Protein AF-A0A954VAA3-F1 (afdb_monomer_lite)

pLDDT: mean 81.04, std 12.21, range [45.66, 94.56]

Sequence (61 aa):
KGQQKEVLTPGQNEKQYLAGALNPKTGELTWVEGDSKNSLLFIQHWQKPMSTYRAIRDGHR

Radius of gyration: 20.21 Å; chains: 1; bounding box: 56×45×33 Å

Foldseek 3Di:
DDDDDDDDDDPDDQDKDKDWDADPVPRDIQMDIDRDDDCVRVVVSVVVVVVVVVVVVVVVD

Secondary structure (DSSP, 8-state):
---PPP----S-----EEEEEE-TTT--EEEEEESS-SHHHHHHHHHHHHHHHHHHHHTT-

Structure (mmCIF, N/CA/C/O backbone):
data_AF-A0A954VAA3-F1
#
_entry.id   AF-A0A954VAA3-F1
#
loop_
_atom_site.group_PDB
_atom_site.id
_atom_site.type_symbol
_atom_site.label_atom_id
_atom_site.label_alt_id
_atom_site.label_comp_id
_atom_site.label_asym_id
_atom_site.label_entity_id
_atom_site.label_seq_id
_atom_site.pdbx_PDB_ins_code
_atom_site.Cartn_x
_atom_site.Cartn_y
_atom_site.Cartn_z
_atom_site.occupancy
_atom_site.B_iso_or_equiv
_atom_site.auth_seq_id
_atom_site.auth_comp_id
_atom_site.auth_asym_id
_atom_site.auth_atom_id
_atom_site.pdbx_PDB_model_num
ATOM 1 N N . LYS A 1 1 ? -32.263 27.608 15.774 1.00 67.81 1 LYS A N 1
ATOM 2 C CA . LYS A 1 1 ? -31.928 26.460 16.655 1.00 67.81 1 LYS A CA 1
ATOM 3 C C . LYS A 1 1 ? -31.652 25.266 15.749 1.00 67.81 1 LYS A C 1
ATOM 5 O O . LYS A 1 1 ? -32.533 24.940 14.970 1.00 67.81 1 LYS A O 1
ATOM 10 N N . GLY A 1 2 ? -30.438 24.713 15.757 1.00 72.06 2 GLY A N 1
ATOM 11 C CA . GLY A 1 2 ? -30.103 23.527 14.958 1.00 72.06 2 GLY A CA 1
ATOM 12 C C . GLY A 1 2 ? -30.541 22.257 15.682 1.00 72.06 2 GLY A C 1
ATOM 13 O O . GLY A 1 2 ? -30.400 22.181 16.900 1.00 72.06 2 GLY A O 1
ATOM 14 N N . GLN A 1 3 ? -31.100 21.296 14.952 1.00 78.25 3 GLN A N 1
ATOM 15 C CA . GLN A 1 3 ? -31.518 20.005 15.490 1.00 78.25 3 GLN A CA 1
ATOM 16 C C . GLN A 1 3 ? -30.489 18.960 15.050 1.00 78.25 3 GLN A C 1
ATOM 18 O O . GLN A 1 3 ? -30.314 18.732 13.854 1.00 78.25 3 GLN A O 1
ATOM 23 N N . GLN A 1 4 ? -29.762 18.371 16.000 1.00 78.25 4 GLN A N 1
ATOM 24 C CA . GLN A 1 4 ? -28.837 17.278 15.710 1.00 78.25 4 GLN A CA 1
ATOM 25 C C . GLN A 1 4 ? -29.644 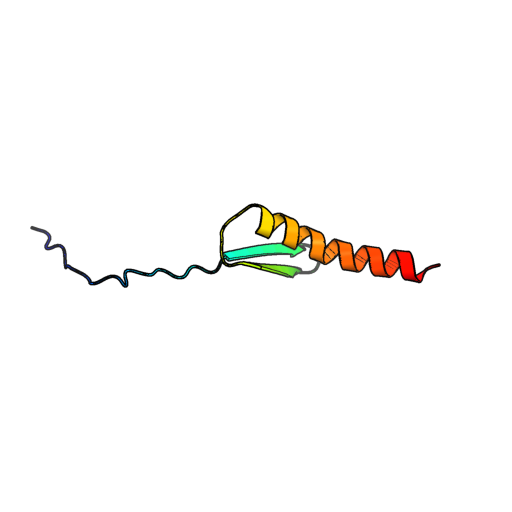15.983 15.584 1.00 78.25 4 GLN A C 1
ATOM 27 O O . GLN A 1 4 ? -30.366 15.607 16.505 1.00 78.25 4 GLN A O 1
ATOM 32 N N . LYS A 1 5 ? -29.561 15.334 14.421 1.00 80.75 5 LYS A N 1
ATOM 33 C CA . LYS A 1 5 ? -30.247 14.070 14.143 1.00 80.75 5 LYS A CA 1
ATOM 34 C C . LYS A 1 5 ? -29.408 12.922 14.696 1.00 80.75 5 LYS A C 1
ATOM 36 O O . LYS A 1 5 ? -28.228 12.817 14.371 1.00 80.75 5 LYS A O 1
ATOM 41 N N . GLU A 1 6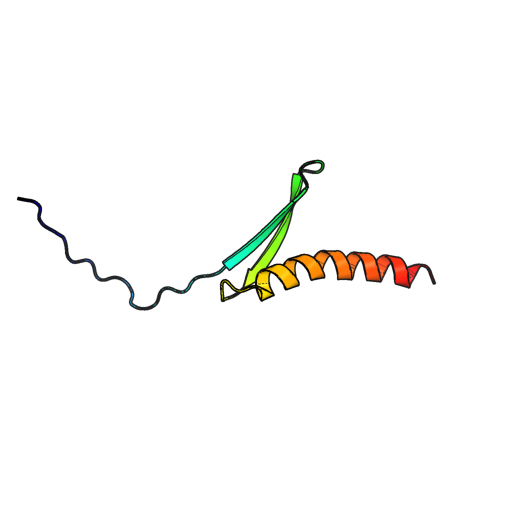 ? -30.014 12.082 15.523 1.00 81.12 6 GLU A N 1
ATOM 42 C CA . GLU A 1 6 ? -29.376 10.871 16.025 1.00 81.12 6 GLU A CA 1
ATOM 43 C C . GLU A 1 6 ? -29.363 9.829 14.899 1.00 81.12 6 GLU A C 1
ATOM 45 O O . GLU A 1 6 ? -30.404 9.504 14.322 1.00 81.12 6 GLU A O 1
ATOM 50 N N . VAL A 1 7 ? -28.171 9.378 14.510 1.00 80.62 7 VAL A N 1
ATOM 51 C CA . VAL A 1 7 ? -27.980 8.406 13.429 1.00 80.62 7 VAL A CA 1
ATOM 52 C C . VAL A 1 7 ? -27.296 7.189 14.030 1.00 80.62 7 VAL A C 1
ATOM 54 O O . VAL A 1 7 ? -26.228 7.320 14.624 1.00 80.62 7 VAL A O 1
ATOM 57 N N . LEU A 1 8 ? -27.905 6.011 13.885 1.00 76.25 8 LEU A N 1
ATOM 58 C CA . LEU A 1 8 ? -27.301 4.753 14.316 1.00 76.25 8 LEU A CA 1
ATOM 59 C C . LEU A 1 8 ? -26.109 4.450 13.407 1.00 76.25 8 LEU A C 1
ATOM 61 O O . LEU A 1 8 ? -26.277 4.018 12.267 1.00 76.25 8 LEU A O 1
ATOM 65 N N . THR A 1 9 ? -24.898 4.703 13.893 1.00 74.81 9 THR A N 1
ATOM 66 C CA . THR A 1 9 ? -23.687 4.236 13.223 1.00 74.81 9 THR A CA 1
ATOM 67 C C . THR A 1 9 ? -23.482 2.756 13.539 1.00 74.81 9 THR A C 1
ATOM 69 O O . THR A 1 9 ? -23.561 2.387 14.714 1.00 74.81 9 THR A O 1
ATOM 72 N N . PRO A 1 10 ? -23.179 1.908 12.542 1.00 73.06 10 PRO A N 1
ATOM 73 C CA . PRO A 1 10 ? -22.722 0.549 12.796 1.00 73.06 10 PRO A CA 1
ATOM 74 C C . PRO A 1 10 ? -21.518 0.600 13.744 1.00 73.06 10 PRO A C 1
ATOM 76 O O . PRO A 1 10 ? -20.537 1.289 13.466 1.00 73.06 10 PRO A O 1
ATOM 79 N N . GLY A 1 11 ? -21.612 -0.074 14.892 1.00 78.50 11 GLY A N 1
ATOM 80 C CA . GLY A 1 11 ? -20.572 -0.056 15.928 1.00 78.50 11 GLY A CA 1
ATOM 81 C C . GLY A 1 11 ? -19.245 -0.690 15.491 1.00 78.50 11 GLY A C 1
ATOM 82 O O . GLY A 1 11 ? -18.210 -0.407 16.089 1.00 78.50 11 GLY A O 1
ATOM 83 N N . GLN A 1 12 ? -19.259 -1.488 14.418 1.00 77.19 12 GLN A N 1
ATOM 84 C CA . GLN A 1 12 ? -18.072 -2.055 13.784 1.00 77.19 12 GLN A CA 1
ATOM 85 C C . GLN A 1 12 ? -17.766 -1.316 12.476 1.00 77.19 12 GLN A C 1
ATOM 87 O O . GLN A 1 12 ? -18.530 -1.381 11.514 1.00 77.19 12 GLN A O 1
ATOM 92 N N . ASN A 1 13 ? -16.623 -0.635 12.434 1.00 79.94 13 ASN A N 1
ATOM 93 C CA . ASN A 1 13 ? -16.0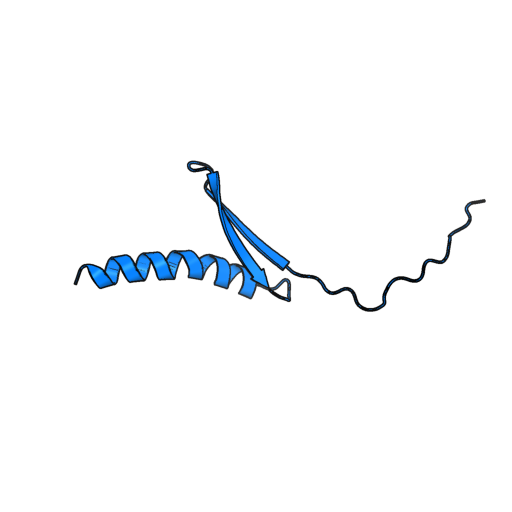60 -0.066 11.213 1.00 79.94 13 ASN A CA 1
ATOM 94 C C . ASN A 1 13 ? -14.886 -0.946 10.770 1.00 79.94 13 ASN A C 1
ATOM 96 O O . ASN A 1 13 ? -13.785 -0.824 11.308 1.00 79.94 13 ASN A O 1
ATOM 100 N N . GLU A 1 14 ? -15.141 -1.847 9.823 1.00 82.56 14 GLU A N 1
ATOM 101 C CA . GLU A 1 14 ? -14.103 -2.658 9.187 1.00 82.56 14 GLU A CA 1
ATOM 102 C C . GLU A 1 14 ? -13.348 -1.796 8.174 1.00 82.56 14 GLU A C 1
ATOM 104 O O . GLU A 1 14 ? -13.875 -1.419 7.125 1.00 82.56 14 GLU A O 1
ATOM 109 N N . LYS A 1 15 ? -12.109 -1.435 8.512 1.00 86.69 15 LYS A N 1
ATOM 110 C CA . LYS A 1 15 ? -11.241 -0.650 7.634 1.00 86.69 15 LYS A CA 1
ATOM 111 C C . LYS A 1 15 ? -10.241 -1.567 6.959 1.00 86.69 15 LYS A C 1
ATOM 113 O O . LYS A 1 15 ? -9.487 -2.247 7.640 1.00 86.69 15 LYS A O 1
ATOM 118 N N . GLN A 1 16 ? -10.190 -1.494 5.635 1.00 89.31 16 GLN A N 1
ATOM 119 C CA . GLN A 1 16 ? -9.083 -2.030 4.854 1.00 89.31 16 GLN A CA 1
ATOM 120 C C . GLN A 1 16 ? -8.100 -0.911 4.528 1.00 89.31 16 GLN A C 1
ATOM 122 O O . GLN A 1 16 ? -8.495 0.217 4.214 1.00 89.31 16 GLN A O 1
ATOM 127 N N . TYR A 1 17 ? -6.811 -1.220 4.615 1.00 92.94 17 TYR A N 1
ATOM 128 C CA . TYR A 1 17 ? -5.733 -0.270 4.389 1.00 92.94 17 TYR A CA 1
ATOM 129 C C . TYR A 1 17 ? -4.908 -0.669 3.174 1.00 92.94 17 TYR A C 1
ATOM 131 O O . TYR A 1 17 ? -4.632 -1.843 2.954 1.00 92.94 17 TYR A O 1
ATOM 139 N N . LEU A 1 18 ? -4.489 0.332 2.401 1.00 93.31 18 LEU A N 1
ATOM 140 C CA . LEU A 1 18 ? -3.702 0.169 1.183 1.00 93.31 18 LEU A CA 1
ATOM 141 C C . LEU A 1 18 ? -2.396 0.955 1.304 1.00 93.31 18 LEU A C 1
ATOM 143 O O . LEU A 1 18 ? -2.403 2.115 1.722 1.00 93.31 18 LEU A O 1
ATOM 147 N N . ALA A 1 19 ? -1.286 0.343 0.896 1.00 93.06 19 ALA A N 1
ATOM 148 C CA . ALA A 1 19 ? -0.025 1.036 0.646 1.00 93.06 19 ALA A CA 1
ATOM 149 C C . ALA A 1 19 ? 0.376 0.826 -0.811 1.00 93.06 19 ALA A C 1
ATOM 151 O O . ALA A 1 19 ? 0.420 -0.310 -1.285 1.00 93.06 19 ALA A O 1
ATOM 152 N N . GLY A 1 20 ? 0.675 1.915 -1.516 1.00 92.44 20 GLY A N 1
ATOM 153 C CA . GLY A 1 20 ? 1.048 1.856 -2.922 1.00 92.44 20 GLY A CA 1
ATOM 154 C C . GLY A 1 20 ? 2.101 2.880 -3.319 1.00 92.44 20 GLY A C 1
ATOM 155 O O . GLY A 1 20 ? 2.291 3.889 -2.640 1.00 92.44 20 GLY A O 1
ATOM 156 N N . ALA A 1 21 ? 2.760 2.607 -4.441 1.00 92.19 21 ALA A N 1
ATOM 157 C CA . ALA A 1 21 ? 3.736 3.478 -5.076 1.00 92.19 21 ALA A CA 1
ATOM 158 C C . ALA A 1 21 ? 3.48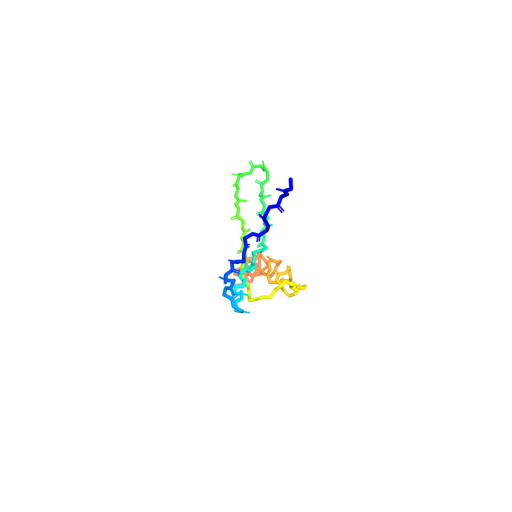2 3.526 -6.581 1.00 92.19 21 ALA A C 1
ATOM 160 O O . ALA A 1 21 ? 3.294 2.494 -7.231 1.00 92.19 21 ALA A O 1
ATOM 161 N N . LEU A 1 22 ? 3.495 4.745 -7.118 1.00 93.12 22 LEU A N 1
ATOM 162 C CA . LEU A 1 22 ? 3.354 5.035 -8.537 1.00 93.12 22 LEU A CA 1
ATOM 163 C C . LEU A 1 22 ? 4.736 5.311 -9.131 1.00 93.12 22 LEU A C 1
ATOM 165 O O . LEU A 1 22 ? 5.468 6.161 -8.625 1.00 93.12 22 LEU A O 1
ATOM 169 N N . ASN A 1 23 ? 5.077 4.642 -10.227 1.00 91.25 23 ASN A N 1
ATOM 170 C CA . ASN A 1 23 ? 6.223 5.003 -11.046 1.00 91.25 23 ASN A CA 1
ATOM 171 C C . ASN A 1 23 ? 5.839 6.193 -11.946 1.00 91.25 23 ASN A C 1
ATOM 173 O O . ASN A 1 23 ? 5.057 6.016 -12.880 1.00 91.25 23 ASN A O 1
ATOM 177 N N . PRO A 1 24 ? 6.386 7.402 -11.730 1.00 92.06 24 PRO A N 1
ATOM 178 C CA . PRO A 1 24 ? 5.975 8.590 -12.480 1.00 92.06 24 PRO A CA 1
ATOM 179 C C . PRO A 1 24 ? 6.425 8.575 -13.946 1.00 92.06 24 PRO A C 1
ATOM 181 O O . PRO A 1 24 ? 5.911 9.350 -14.744 1.00 92.06 24 PRO A O 1
ATOM 184 N N . LYS A 1 25 ? 7.394 7.724 -14.312 1.00 94.44 25 LYS A N 1
ATOM 185 C CA . LYS A 1 25 ? 7.901 7.625 -15.688 1.00 94.44 25 LYS A CA 1
ATOM 186 C C . LYS A 1 25 ? 7.082 6.657 -16.535 1.00 94.44 25 LYS A C 1
ATOM 188 O O . LYS A 1 25 ? 6.894 6.908 -17.718 1.00 94.44 25 LYS A O 1
ATOM 193 N N . THR A 1 26 ? 6.637 5.549 -15.943 1.00 94.06 26 THR A N 1
ATOM 194 C CA . THR A 1 26 ? 5.902 4.490 -16.656 1.00 94.06 26 THR A CA 1
ATOM 195 C C . THR A 1 26 ? 4.398 4.518 -16.390 1.00 94.06 26 THR A C 1
ATOM 197 O O . THR A 1 26 ? 3.646 3.896 -17.130 1.00 94.06 26 THR A O 1
ATOM 200 N N . GLY A 1 27 ? 3.951 5.217 -15.343 1.00 94.56 27 GLY A N 1
ATOM 201 C CA . GLY A 1 27 ? 2.560 5.203 -14.882 1.00 94.56 27 GLY A CA 1
ATOM 202 C C . GLY A 1 27 ? 2.171 3.935 -14.115 1.00 94.56 27 GLY A C 1
ATOM 203 O O . GLY A 1 27 ? 1.005 3.761 -13.775 1.00 94.56 27 GLY A O 1
ATOM 204 N N . GLU A 1 28 ? 3.120 3.042 -13.833 1.00 92.94 28 GLU A N 1
ATOM 205 C CA . GLU A 1 28 ? 2.848 1.771 -13.163 1.00 92.94 28 GLU A CA 1
ATOM 206 C C . GLU A 1 28 ? 2.545 1.967 -11.672 1.00 92.94 28 GLU A C 1
ATOM 208 O O . GLU A 1 28 ? 3.341 2.563 -10.943 1.00 92.94 28 GLU A O 1
ATOM 213 N N . LEU A 1 29 ? 1.412 1.435 -11.206 1.00 90.94 29 LEU A N 1
ATOM 214 C CA . LEU A 1 29 ? 1.006 1.458 -9.802 1.00 90.94 29 LEU A CA 1
ATOM 215 C C . LEU A 1 29 ? 1.212 0.083 -9.163 1.00 90.94 29 LEU A C 1
ATOM 217 O O . LEU A 1 29 ? 0.594 -0.903 -9.560 1.00 90.94 29 LEU A O 1
ATOM 221 N N . THR A 1 30 ? 2.010 0.039 -8.104 1.00 91.44 30 THR A N 1
ATOM 222 C CA . THR A 1 30 ? 2.148 -1.142 -7.248 1.00 91.44 30 THR A CA 1
ATOM 223 C C . THR A 1 30 ? 1.449 -0.895 -5.922 1.00 91.44 30 THR A C 1
ATOM 225 O O . THR A 1 30 ? 1.469 0.222 -5.409 1.00 91.44 30 THR A O 1
ATOM 228 N N . TRP A 1 31 ? 0.822 -1.923 -5.353 1.00 92.81 31 TRP A N 1
ATOM 229 C CA . TRP A 1 31 ? 0.142 -1.810 -4.063 1.00 92.81 31 TRP A CA 1
ATOM 230 C C . TRP A 1 31 ? 0.076 -3.141 -3.303 1.00 92.81 31 TRP A C 1
ATOM 232 O O . TRP A 1 31 ? 0.283 -4.219 -3.880 1.00 92.81 31 TRP A O 1
ATOM 242 N N . VAL A 1 32 ? -0.172 -3.027 -1.998 1.00 91.88 32 VAL A N 1
ATOM 243 C CA . VAL A 1 32 ? -0.479 -4.100 -1.042 1.00 91.88 32 VAL A CA 1
ATOM 244 C C . VAL A 1 32 ? -1.634 -3.658 -0.139 1.00 91.88 32 VAL A C 1
ATOM 246 O O . VAL A 1 32 ? -1.836 -2.456 0.059 1.00 91.88 32 VAL A O 1
ATOM 249 N N . GLU A 1 33 ? -2.371 -4.621 0.401 1.00 94.06 33 GLU A N 1
ATOM 250 C CA . GLU A 1 33 ? -3.476 -4.410 1.340 1.00 94.06 33 GLU A CA 1
ATOM 251 C C . GLU A 1 33 ? -3.198 -5.043 2.704 1.00 94.06 33 GLU A C 1
ATOM 253 O O . GLU A 1 33 ? -2.376 -5.952 2.820 1.00 94.06 33 GLU A O 1
ATOM 258 N N . GLY A 1 34 ? -3.892 -4.559 3.732 1.00 91.75 34 GLY A N 1
ATOM 259 C CA . GLY A 1 34 ? -3.856 -5.132 5.069 1.00 91.75 34 GLY A CA 1
ATOM 260 C C . GLY A 1 34 ? -5.007 -4.651 5.945 1.00 91.75 34 GLY A C 1
ATOM 261 O O . GLY A 1 34 ? -5.614 -3.607 5.700 1.00 91.75 34 GLY A O 1
ATOM 262 N N . ASP A 1 35 ? -5.262 -5.420 6.996 1.00 91.94 35 ASP A N 1
ATOM 263 C CA . ASP A 1 35 ? -6.329 -5.197 7.979 1.00 91.94 35 ASP A CA 1
ATOM 264 C C . ASP A 1 35 ? -6.056 -4.020 8.935 1.00 91.94 35 ASP A C 1
ATOM 266 O O . ASP A 1 35 ? -6.946 -3.545 9.639 1.00 91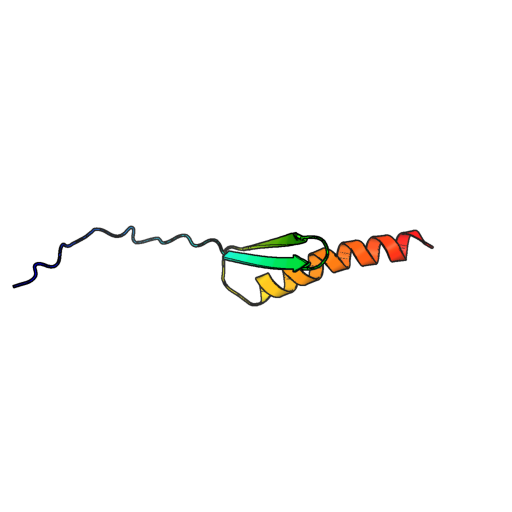.94 35 ASP A O 1
ATOM 270 N N . SER A 1 36 ? -4.814 -3.529 8.962 1.00 88.69 36 SER A N 1
ATOM 271 C CA . SER A 1 36 ? -4.336 -2.559 9.944 1.00 88.69 36 SER A CA 1
ATOM 272 C C . SER A 1 36 ? -3.408 -1.519 9.319 1.00 88.69 36 SER A C 1
ATOM 274 O O . SER A 1 36 ? -2.503 -1.836 8.546 1.00 88.69 36 SER A O 1
ATOM 276 N N . LYS A 1 37 ? -3.549 -0.254 9.733 1.00 90.00 37 LYS A N 1
ATOM 277 C CA . LYS A 1 37 ? -2.617 0.826 9.370 1.00 90.00 37 LYS A CA 1
ATOM 278 C C . LYS A 1 37 ? -1.346 0.747 10.215 1.00 90.00 37 LYS A C 1
ATOM 280 O O . LYS A 1 37 ? -1.217 1.453 11.213 1.00 90.00 37 LYS A O 1
ATOM 285 N N . ASN A 1 38 ? -0.409 -0.107 9.825 1.00 90.81 38 ASN A N 1
ATOM 286 C CA . ASN A 1 38 ? 0.852 -0.298 10.538 1.00 90.81 38 ASN A CA 1
ATOM 287 C C . ASN A 1 38 ? 2.064 -0.246 9.590 1.00 90.81 38 ASN A C 1
ATOM 289 O O . ASN A 1 38 ? 1.933 -0.236 8.366 1.00 90.81 38 ASN A O 1
ATOM 293 N N . SER A 1 39 ? 3.266 -0.219 10.168 1.00 89.94 39 SER A N 1
ATOM 294 C CA . SER A 1 39 ? 4.518 -0.209 9.402 1.00 89.94 39 SER A CA 1
ATOM 295 C C . SER A 1 39 ? 4.751 -1.497 8.603 1.00 89.94 39 SER A C 1
ATOM 297 O O . SER A 1 39 ? 5.528 -1.481 7.651 1.00 89.94 39 SER A O 1
ATOM 299 N N . LEU A 1 40 ? 4.080 -2.606 8.947 1.00 88.44 40 LEU A N 1
ATOM 300 C CA . LEU A 1 40 ? 4.192 -3.861 8.195 1.00 88.44 40 LEU A CA 1
ATOM 301 C C . LEU A 1 40 ? 3.635 -3.706 6.782 1.00 88.44 40 LEU A C 1
ATOM 303 O O . LEU A 1 40 ? 4.244 -4.215 5.847 1.00 88.44 40 LEU A O 1
ATOM 307 N N . LEU A 1 41 ? 2.557 -2.936 6.616 1.00 89.94 41 LEU A N 1
ATOM 308 C CA . LEU A 1 41 ? 1.982 -2.633 5.305 1.00 89.94 41 LEU A CA 1
ATOM 309 C C . LEU A 1 41 ? 3.015 -1.968 4.372 1.00 89.94 41 LEU A C 1
ATOM 311 O O . LEU A 1 41 ? 3.111 -2.292 3.191 1.00 89.94 41 LEU A O 1
ATOM 315 N N . PHE A 1 42 ? 3.858 -1.087 4.916 1.00 85.75 42 PHE A N 1
ATOM 316 C CA . PHE A 1 42 ? 4.946 -0.449 4.173 1.00 85.75 42 PHE A CA 1
ATOM 317 C C . PHE A 1 42 ? 6.099 -1.416 3.859 1.00 85.75 42 PHE A C 1
ATOM 319 O O . PHE A 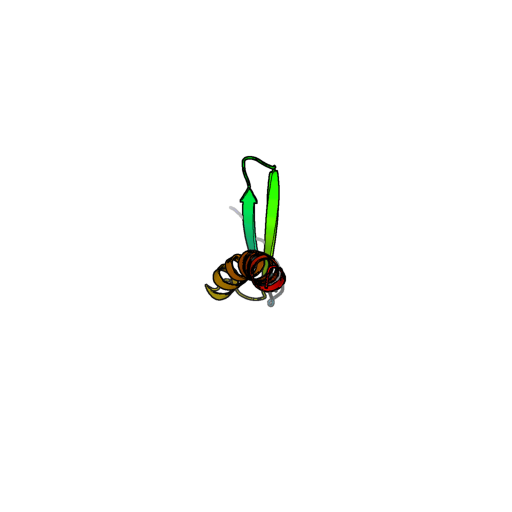1 42 ? 6.613 -1.436 2.741 1.00 85.75 42 PHE A O 1
ATOM 326 N N . ILE A 1 43 ? 6.483 -2.261 4.819 1.00 87.25 43 ILE A N 1
ATOM 327 C CA . ILE A 1 43 ? 7.543 -3.262 4.626 1.00 87.25 43 ILE A CA 1
ATOM 328 C C . ILE A 1 43 ? 7.134 -4.295 3.564 1.00 87.25 43 ILE A C 1
ATOM 330 O O . ILE A 1 43 ? 7.929 -4.614 2.681 1.00 87.25 43 ILE A O 1
ATOM 334 N N . GLN A 1 44 ? 5.888 -4.773 3.597 1.00 87.31 44 GLN A N 1
ATOM 335 C CA . GLN A 1 44 ? 5.333 -5.683 2.589 1.00 87.31 44 GLN A CA 1
ATOM 336 C C . GLN A 1 44 ? 5.343 -5.055 1.193 1.00 87.31 44 GLN A C 1
ATOM 338 O O . GLN A 1 44 ? 5.708 -5.712 0.214 1.00 87.31 44 GLN A O 1
ATOM 343 N N . HIS A 1 45 ? 5.004 -3.767 1.104 1.00 86.06 45 HIS A N 1
ATOM 344 C CA . HIS A 1 45 ? 5.061 -3.022 -0.146 1.00 86.06 45 HIS A CA 1
ATOM 345 C C . HIS A 1 45 ? 6.474 -3.016 -0.756 1.00 86.06 45 HIS A C 1
ATOM 347 O O . HIS A 1 45 ? 6.616 -3.210 -1.960 1.00 86.06 45 HIS A O 1
ATOM 353 N N . TRP A 1 46 ? 7.525 -2.875 0.061 1.00 83.38 46 TRP A N 1
ATOM 354 C CA . TRP A 1 46 ? 8.929 -2.928 -0.380 1.00 83.38 46 TRP A CA 1
ATOM 355 C C . TRP A 1 46 ? 9.446 -4.340 -0.687 1.00 83.38 46 TRP A C 1
ATOM 357 O O . TRP A 1 46 ? 10.329 -4.512 -1.530 1.00 83.38 46 TRP A O 1
ATOM 367 N N . GLN A 1 47 ? 8.900 -5.370 -0.043 1.00 82.19 47 GLN A N 1
ATOM 368 C CA . GLN A 1 47 ? 9.289 -6.759 -0.300 1.00 82.19 47 GLN A CA 1
ATOM 369 C C . GLN A 1 47 ? 8.800 -7.274 -1.661 1.00 82.19 47 GLN A C 1
ATOM 371 O O . GLN A 1 47 ? 9.501 -8.060 -2.299 1.00 82.19 47 GLN A O 1
ATOM 376 N N . LYS A 1 48 ? 7.639 -6.805 -2.136 1.00 72.31 48 LYS A N 1
ATOM 377 C CA . LYS A 1 48 ? 7.048 -7.181 -3.433 1.00 72.31 48 LYS A CA 1
ATOM 378 C C . LYS A 1 48 ? 7.973 -6.916 -4.643 1.00 72.31 48 LYS A C 1
ATOM 380 O O . LYS A 1 48 ? 8.151 -7.822 -5.456 1.00 72.31 48 LYS A O 1
ATOM 385 N N . PRO A 1 49 ? 8.626 -5.745 -4.776 1.00 67.75 49 PRO A N 1
ATOM 386 C CA . PRO A 1 49 ? 9.631 -5.542 -5.818 1.00 67.75 49 PRO A CA 1
ATOM 387 C C . PRO A 1 49 ? 10.945 -6.301 -5.548 1.00 67.75 49 PRO A C 1
ATOM 389 O O . PRO A 1 49 ? 11.591 -6.747 -6.495 1.00 67.75 49 PRO A O 1
ATOM 392 N N . MET A 1 50 ? 11.346 -6.516 -4.286 1.00 65.44 50 MET A N 1
ATOM 393 C CA . MET A 1 50 ? 12.588 -7.244 -3.969 1.00 65.44 50 MET A CA 1
ATOM 394 C C . MET A 1 50 ? 12.537 -8.734 -4.317 1.00 65.44 50 MET A C 1
ATOM 396 O O . MET A 1 50 ? 13.550 -9.274 -4.761 1.00 65.44 50 MET A O 1
ATOM 400 N N . SER A 1 51 ? 11.403 -9.415 -4.138 1.00 62.19 51 SER A N 1
ATOM 401 C CA . SER A 1 51 ? 11.264 -10.818 -4.561 1.00 62.19 51 SER A CA 1
ATOM 402 C C . SER A 1 51 ? 11.475 -10.968 -6.070 1.00 62.19 51 SER A C 1
ATOM 404 O O . SER A 1 51 ? 12.192 -11.867 -6.504 1.00 62.19 51 SER A O 1
ATOM 406 N N . THR A 1 52 ? 10.950 -10.019 -6.848 1.00 60.78 52 THR A N 1
ATOM 407 C CA . THR A 1 52 ? 11.128 -9.948 -8.304 1.00 60.78 52 THR A CA 1
ATOM 408 C C . THR A 1 52 ? 12.603 -9.766 -8.679 1.00 60.78 52 THR A C 1
ATOM 410 O O . THR A 1 52 ? 13.138 -10.520 -9.490 1.00 60.78 52 THR A O 1
ATOM 413 N N . TYR A 1 53 ? 13.310 -8.831 -8.035 1.00 61.31 53 TYR A N 1
ATOM 414 C CA . TYR A 1 53 ? 14.743 -8.609 -8.283 1.00 61.31 53 TYR A CA 1
ATOM 415 C C . TYR A 1 53 ? 15.631 -9.796 -7.878 1.00 61.31 53 TYR A C 1
ATOM 417 O O . TYR A 1 53 ? 16.608 -10.099 -8.566 1.00 61.31 53 TYR A O 1
ATOM 425 N N . ARG A 1 54 ? 15.317 -10.480 -6.770 1.00 61.00 54 ARG A N 1
ATOM 426 C CA . ARG A 1 54 ? 16.073 -11.662 -6.313 1.00 61.00 54 ARG A CA 1
ATOM 427 C C . ARG A 1 54 ? 15.907 -12.839 -7.273 1.00 61.00 54 ARG A C 1
ATOM 429 O O . ARG A 1 54 ? 16.904 -13.466 -7.606 1.00 61.00 54 ARG A O 1
ATOM 436 N N . ALA A 1 55 ? 14.694 -13.070 -7.780 1.00 63.94 55 ALA A N 1
ATOM 437 C CA . ALA A 1 55 ? 14.432 -14.109 -8.776 1.00 63.94 55 ALA A CA 1
ATOM 438 C C . ALA A 1 55 ? 15.242 -13.906 -10.070 1.00 63.94 55 ALA A C 1
ATOM 440 O O . ALA A 1 55 ? 15.811 -14.862 -10.589 1.00 63.94 55 ALA A O 1
ATOM 441 N N . ILE A 1 56 ? 15.360 -12.662 -10.552 1.00 64.12 56 ILE A N 1
ATOM 442 C CA . ILE A 1 56 ? 16.193 -12.335 -11.722 1.00 64.12 56 ILE A CA 1
ATOM 443 C C . ILE A 1 56 ? 17.667 -12.640 -11.437 1.00 64.12 56 ILE A C 1
ATOM 445 O O . ILE A 1 56 ? 18.326 -13.314 -12.221 1.00 64.12 56 ILE A O 1
ATOM 449 N N . ARG A 1 57 ? 18.192 -12.172 -10.301 1.00 66.81 57 ARG A N 1
ATOM 450 C CA . ARG A 1 57 ? 19.604 -12.360 -9.941 1.00 66.81 57 ARG A CA 1
ATOM 451 C C . ARG A 1 57 ? 19.987 -13.835 -9.797 1.00 66.81 57 ARG A C 1
ATOM 453 O O . ARG A 1 57 ? 21.079 -14.216 -10.207 1.00 66.81 57 ARG A O 1
ATOM 460 N N . ASP A 1 58 ? 19.115 -14.640 -9.202 1.00 70.00 58 ASP A N 1
ATOM 461 C CA . ASP A 1 58 ? 19.413 -16.036 -8.886 1.00 70.00 58 ASP A CA 1
ATOM 462 C C . ASP A 1 58 ? 19.201 -16.970 -10.104 1.00 70.00 58 ASP A C 1
ATOM 464 O O . ASP A 1 58 ? 19.767 -18.058 -10.132 1.00 70.00 58 ASP A O 1
ATOM 468 N N . GLY A 1 59 ? 18.469 -16.531 -11.140 1.00 60.47 59 GLY A N 1
ATOM 469 C CA . GLY A 1 59 ? 18.315 -17.235 -12.425 1.00 60.47 59 GLY A CA 1
ATOM 470 C C . GLY A 1 59 ? 19.454 -17.020 -13.436 1.00 60.47 59 GLY A C 1
ATOM 471 O O . GLY A 1 59 ? 19.457 -17.644 -14.492 1.00 60.47 59 GLY A O 1
ATOM 472 N N . HIS A 1 60 ? 20.420 -16.151 -13.126 1.00 53.53 60 HIS A N 1
ATOM 473 C CA . HIS A 1 60 ? 21.636 -15.927 -13.922 1.00 53.53 60 HIS A CA 1
ATOM 474 C C . HIS A 1 60 ? 22.852 -16.734 -13.415 1.00 53.53 60 HIS A C 1
ATOM 476 O O . HIS A 1 60 ? 23.990 -16.395 -13.748 1.00 53.53 60 HIS A O 1
ATOM 482 N N . ARG A 1 61 ? 22.630 -17.769 -12.594 1.00 45.66 61 ARG A N 1
ATOM 483 C CA . ARG A 1 61 ? 23.670 -18.670 -12.077 1.00 45.66 61 ARG A CA 1
ATOM 484 C C . ARG A 1 61 ? 23.643 -20.036 -12.742 1.00 45.66 61 ARG A C 1
ATOM 486 O O . ARG A 1 61 ? 22.528 -20.548 -12.970 1.00 45.66 61 ARG A O 1
#